Protein AF-A0A0C2VGY6-F1 (afdb_monomer)

Solvent-accessible surface area (backbone atoms only — not comparable to full-atom values): 6850 Å² total; per-residue (Å²): 109,71,68,55,54,52,48,50,54,51,50,54,54,50,51,54,52,50,53,56,52,35,46,49,50,11,64,76,70,66,44,52,51,68,57,30,44,57,52,56,53,43,50,61,68,46,45,63,53,54,50,52,35,51,51,24,52,74,69,71,32,62,69,57,24,53,48,56,55,53,51,50,57,53,50,54,51,50,52,52,56,54,47,39,73,70,43,83,92,51,60,62,76,71,80,45,55,86,79,39,54,68,55,51,52,52,52,51,53,51,50,53,53,52,52,50,53,58,56,59,77,73,109

Foldseek 3Di:
DVVVVVVVVVVVVVLVVQLVVLCVCCVVVVPHSLVSCCPVSVVVVCPVLVVQLVVCVVVVNVVSSVCSVVVVVVVVVVVQVVVQVVDPPHRPVVVCVPPCPVVVVVVVVVVVVVVVVVVVVVD

Organism: NCBI:txid220754

Sequence (123 aa):
MIGFIIAAIVIMGAGTVLSIMGDQIAVITGLGSSFVGSLLVGATTSLPEAVSVLIALRLKNINLAMGSILGRYIFNMLILEGSDLIYREGAIITSVLDSHLTTAICVTILSVIAIWVVFMKKA

Structure (mmCIF, N/CA/C/O backbone):
data_AF-A0A0C2VGY6-F1
#
_entry.id   AF-A0A0C2VGY6-F1
#
loop_
_atom_site.group_PDB
_atom_site.id
_atom_site.type_symbol
_atom_site.label_atom_id
_atom_site.label_alt_id
_atom_site.label_comp_id
_atom_site.label_asym_id
_atom_site.label_entity_id
_atom_site.label_seq_id
_atom_site.pdbx_PDB_ins_code
_atom_site.Cartn_x
_atom_site.Cartn_y
_atom_site.Cartn_z
_atom_site.occupancy
_atom_site.B_iso_or_equiv
_atom_site.auth_seq_id
_atom_site.auth_comp_id
_atom_site.auth_asym_id
_atom_site.auth_atom_id
_atom_site.pdbx_PDB_model_num
ATOM 1 N N . MET A 1 1 ? 9.067 14.575 15.591 1.00 76.81 1 MET A N 1
ATOM 2 C CA . MET A 1 1 ? 9.421 15.085 14.247 1.00 76.81 1 MET A CA 1
ATOM 3 C C . MET A 1 1 ? 10.679 14.420 13.692 1.00 76.81 1 MET A C 1
ATOM 5 O O . MET A 1 1 ? 10.572 13.776 12.662 1.00 76.81 1 MET A O 1
ATOM 9 N N . ILE A 1 2 ? 11.825 14.455 14.392 1.00 90.69 2 ILE A N 1
ATOM 10 C CA . ILE A 1 2 ? 13.067 13.800 13.922 1.00 90.69 2 ILE A CA 1
ATOM 11 C C . ILE A 1 2 ? 12.894 12.290 13.659 1.00 90.69 2 ILE A C 1
ATOM 13 O O . ILE A 1 2 ? 13.269 11.803 12.600 1.00 90.69 2 ILE A O 1
ATOM 17 N N . GLY A 1 3 ? 12.227 11.567 14.570 1.00 90.00 3 GLY A N 1
ATOM 18 C CA . GLY A 1 3 ? 11.992 10.126 14.413 1.00 90.00 3 GLY A CA 1
ATOM 19 C C . GLY A 1 3 ? 11.083 9.781 13.230 1.00 90.00 3 GLY A C 1
ATOM 20 O O . GLY A 1 3 ? 11.272 8.751 12.597 1.00 90.00 3 GLY A O 1
ATOM 21 N N . PHE A 1 4 ? 10.150 10.673 12.884 1.00 84.75 4 PHE A N 1
ATOM 22 C CA . PHE A 1 4 ? 9.292 10.505 11.710 1.00 84.75 4 PHE A CA 1
ATOM 23 C C . PHE A 1 4 ? 10.092 10.655 10.413 1.00 84.75 4 PHE A C 1
ATOM 25 O O . PHE A 1 4 ? 9.949 9.837 9.514 1.00 84.75 4 PHE A O 1
ATOM 32 N N . ILE A 1 5 ? 10.975 11.656 10.341 1.00 92.94 5 ILE A N 1
ATOM 33 C CA . ILE A 1 5 ? 11.833 11.883 9.169 1.00 92.94 5 ILE A CA 1
ATOM 34 C C . ILE A 1 5 ? 12.773 10.691 8.951 1.00 92.94 5 ILE A C 1
ATOM 36 O O . ILE A 1 5 ? 12.890 10.199 7.833 1.00 92.94 5 ILE A O 1
ATOM 40 N N . ILE A 1 6 ? 13.395 10.186 10.020 1.00 94.69 6 ILE A N 1
ATOM 41 C CA . ILE A 1 6 ? 14.271 9.008 9.945 1.00 94.69 6 ILE A CA 1
ATOM 42 C C . ILE A 1 6 ? 13.484 7.791 9.449 1.00 94.69 6 ILE A C 1
ATOM 44 O O . ILE A 1 6 ? 13.920 7.119 8.517 1.00 94.69 6 ILE A O 1
ATOM 48 N N . ALA A 1 7 ? 12.306 7.535 10.023 1.00 87.50 7 ALA A N 1
ATOM 49 C CA . ALA A 1 7 ? 11.453 6.433 9.592 1.00 87.50 7 ALA A CA 1
ATOM 50 C C . ALA A 1 7 ? 11.042 6.567 8.117 1.00 87.50 7 ALA A C 1
ATOM 52 O O . ALA A 1 7 ? 11.099 5.585 7.384 1.00 87.50 7 ALA A O 1
ATOM 53 N N . ALA A 1 8 ? 10.693 7.773 7.660 1.00 85.62 8 ALA A N 1
ATOM 54 C CA . ALA A 1 8 ? 10.330 8.025 6.269 1.00 85.62 8 ALA A CA 1
ATOM 55 C C . ALA A 1 8 ? 11.481 7.699 5.300 1.00 85.62 8 ALA A C 1
ATOM 57 O O . ALA A 1 8 ? 11.262 7.003 4.311 1.00 85.62 8 ALA A O 1
ATOM 58 N N . ILE A 1 9 ? 12.711 8.127 5.610 1.00 91.50 9 ILE A N 1
AT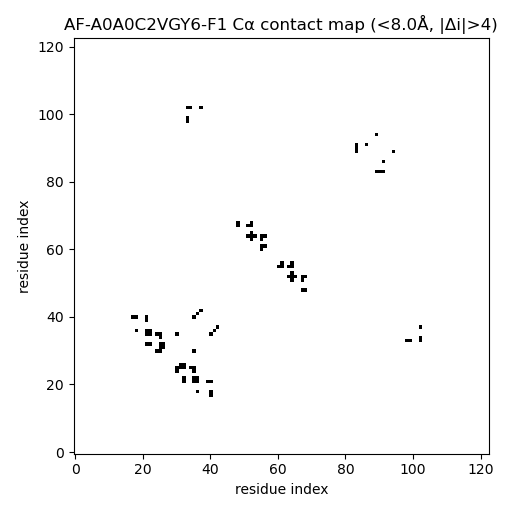OM 59 C CA . ILE A 1 9 ? 13.899 7.826 4.791 1.00 91.50 9 ILE A CA 1
ATOM 60 C C . ILE A 1 9 ? 14.164 6.317 4.745 1.00 91.50 9 ILE A C 1
ATOM 62 O O . ILE A 1 9 ? 14.419 5.763 3.676 1.00 91.50 9 ILE A O 1
ATOM 66 N N . VAL A 1 10 ? 14.069 5.637 5.891 1.00 91.88 10 VAL A N 1
ATOM 67 C CA . VAL A 1 10 ? 14.258 4.182 5.970 1.00 91.88 10 VAL A CA 1
ATOM 68 C C . VAL A 1 10 ? 13.206 3.448 5.139 1.00 91.88 10 VAL A C 1
ATOM 70 O O . VAL A 1 10 ? 13.556 2.538 4.392 1.00 91.88 10 VAL A O 1
ATOM 73 N N . ILE A 1 11 ? 11.938 3.860 5.216 1.00 86.81 11 ILE A N 1
ATOM 74 C CA . ILE A 1 11 ? 10.847 3.266 4.432 1.00 86.81 11 ILE A CA 1
ATOM 75 C C . ILE A 1 11 ? 11.068 3.489 2.933 1.00 86.81 11 ILE A C 1
ATOM 77 O O . ILE A 1 11 ? 10.885 2.552 2.160 1.00 86.81 11 ILE A O 1
ATOM 81 N N . MET A 1 12 ? 11.505 4.682 2.515 1.00 85.50 12 MET A N 1
ATOM 82 C CA . MET A 1 12 ? 11.839 4.942 1.110 1.00 85.50 12 MET A CA 1
ATOM 83 C C . MET A 1 12 ? 12.958 4.017 0.617 1.00 85.50 12 MET A C 1
ATOM 85 O O . MET A 1 12 ? 12.811 3.388 -0.428 1.00 85.50 12 MET A O 1
ATOM 89 N N . GLY A 1 13 ? 14.045 3.878 1.382 1.00 88.38 13 GLY A N 1
ATOM 90 C CA . GLY A 1 13 ? 15.142 2.971 1.032 1.00 88.38 13 GLY A CA 1
ATOM 91 C C . GLY A 1 13 ? 14.701 1.505 0.980 1.00 88.38 13 GLY A C 1
ATOM 92 O O . GLY A 1 13 ? 15.006 0.797 0.020 1.00 88.38 13 GLY A O 1
ATOM 93 N N . ALA A 1 14 ? 13.930 1.062 1.974 1.00 87.19 14 ALA A N 1
ATOM 94 C CA . ALA A 1 14 ? 13.390 -0.292 2.028 1.00 87.19 14 ALA A CA 1
ATOM 95 C C . ALA A 1 14 ? 12.437 -0.585 0.858 1.00 87.19 14 ALA A C 1
ATOM 97 O O . ALA A 1 14 ? 12.480 -1.681 0.307 1.00 87.19 14 ALA A O 1
ATOM 98 N N . GLY A 1 15 ? 11.624 0.392 0.442 1.00 83.56 15 GLY A N 1
ATOM 99 C CA . GLY A 1 15 ? 10.730 0.274 -0.711 1.00 83.56 15 GLY A CA 1
ATOM 100 C C . GLY A 1 15 ? 11.482 0.036 -2.021 1.00 83.56 15 GLY A C 1
ATOM 101 O O . GLY A 1 15 ? 11.116 -0.855 -2.786 1.00 83.56 15 GLY A O 1
ATOM 102 N N . THR A 1 16 ? 12.582 0.759 -2.252 1.00 85.19 16 THR A N 1
ATOM 103 C CA . THR A 1 16 ? 13.433 0.549 -3.434 1.00 85.19 16 THR A CA 1
ATOM 104 C C . THR A 1 16 ? 14.055 -0.845 -3.435 1.00 85.19 16 THR A C 1
ATOM 106 O O . THR A 1 16 ? 14.005 -1.546 -4.445 1.00 85.19 16 THR A O 1
ATOM 109 N N . VAL A 1 17 ? 14.601 -1.281 -2.294 1.00 87.50 17 VAL A N 1
ATOM 110 C CA . VAL A 1 17 ? 15.175 -2.629 -2.158 1.00 87.50 17 VAL A CA 1
ATOM 111 C C . VAL A 1 17 ? 14.106 -3.693 -2.398 1.00 87.50 17 VAL A C 1
ATOM 113 O O . VAL A 1 17 ? 14.357 -4.644 -3.130 1.00 87.50 17 VAL A O 1
ATOM 116 N N . LEU A 1 18 ? 12.903 -3.514 -1.850 1.00 85.88 18 LEU A N 1
ATOM 117 C CA . LEU A 1 18 ? 11.785 -4.432 -2.044 1.00 85.88 18 LEU A CA 1
ATOM 118 C C . LEU A 1 18 ? 11.428 -4.601 -3.527 1.00 85.88 18 LEU A C 1
ATOM 120 O O . LEU A 1 18 ? 11.207 -5.729 -3.960 1.00 85.88 18 LEU A O 1
ATOM 124 N N . SER A 1 19 ? 11.412 -3.514 -4.305 1.00 84.12 19 SER A N 1
ATOM 125 C CA . SER A 1 19 ? 11.149 -3.583 -5.748 1.00 84.12 19 SER A CA 1
ATOM 126 C C . SER A 1 19 ? 12.221 -4.395 -6.481 1.00 84.12 19 SER A C 1
ATOM 128 O O . SER A 1 19 ? 11.889 -5.297 -7.245 1.00 84.12 19 SER A O 1
ATOM 130 N N . ILE A 1 20 ? 13.504 -4.138 -6.195 1.00 85.50 20 ILE A N 1
ATOM 131 C CA . ILE A 1 20 ? 14.632 -4.845 -6.828 1.00 85.50 20 ILE A CA 1
ATOM 132 C C . ILE A 1 20 ? 14.614 -6.335 -6.465 1.00 85.50 20 ILE A C 1
ATOM 134 O O . ILE A 1 20 ? 14.820 -7.194 -7.321 1.00 85.50 20 ILE A O 1
ATOM 138 N N . MET A 1 21 ? 14.355 -6.660 -5.196 1.00 85.75 21 MET A N 1
ATOM 139 C CA . MET A 1 21 ? 14.236 -8.050 -4.749 1.00 85.75 21 MET A CA 1
ATOM 140 C C . MET A 1 21 ? 13.025 -8.739 -5.390 1.00 85.75 21 MET A C 1
ATOM 142 O O . MET A 1 21 ? 13.109 -9.915 -5.731 1.00 85.75 21 MET A O 1
ATOM 146 N N . GLY A 1 22 ? 11.920 -8.016 -5.598 1.00 84.00 22 GLY A N 1
ATOM 147 C CA . GLY A 1 22 ? 10.753 -8.508 -6.330 1.00 84.00 22 GLY A CA 1
ATOM 148 C C . GLY A 1 22 ? 11.107 -8.952 -7.750 1.00 84.00 22 GLY A C 1
ATOM 149 O O . GLY A 1 22 ? 10.780 -10.072 -8.140 1.00 84.00 22 GLY A O 1
ATOM 150 N N . ASP A 1 23 ? 11.857 -8.137 -8.491 1.00 82.69 23 ASP A N 1
ATOM 151 C CA . ASP A 1 23 ? 12.317 -8.505 -9.835 1.00 82.69 23 ASP A CA 1
ATOM 152 C C . ASP A 1 23 ? 13.269 -9.711 -9.815 1.00 82.69 23 ASP A C 1
ATOM 154 O O . ASP A 1 23 ? 13.163 -10.608 -10.651 1.00 82.69 23 ASP A O 1
ATOM 158 N N . GLN A 1 24 ? 14.164 -9.800 -8.828 1.00 85.69 24 GLN A N 1
ATOM 159 C CA . GLN A 1 24 ? 15.043 -10.966 -8.678 1.00 85.69 24 GLN A CA 1
ATOM 160 C C . GLN A 1 24 ? 14.258 -12.249 -8.384 1.00 85.69 24 GLN A C 1
ATOM 162 O O . GLN A 1 24 ? 14.545 -13.296 -8.968 1.00 85.69 24 GLN A O 1
ATOM 167 N N . ILE A 1 25 ? 13.239 -12.176 -7.524 1.00 84.50 25 ILE A N 1
ATOM 168 C CA . ILE A 1 25 ? 12.341 -13.303 -7.248 1.00 84.50 25 ILE A CA 1
ATOM 169 C C . ILE A 1 25 ? 11.621 -13.721 -8.530 1.00 84.50 25 ILE A C 1
ATOM 171 O O . ILE A 1 25 ? 11.533 -14.918 -8.803 1.00 84.50 25 ILE A O 1
ATOM 175 N N . ALA A 1 26 ? 11.155 -12.768 -9.339 1.00 84.25 26 ALA A N 1
ATOM 176 C CA . ALA A 1 26 ? 10.515 -13.056 -10.619 1.00 84.25 26 ALA A CA 1
ATOM 177 C C . ALA A 1 26 ? 11.437 -13.835 -11.570 1.00 84.25 26 ALA A C 1
ATOM 179 O O . ALA A 1 26 ? 11.028 -14.839 -12.153 1.00 84.25 26 ALA A O 1
ATOM 180 N N . VAL A 1 27 ? 12.707 -13.430 -11.663 1.00 84.38 27 VAL A N 1
ATOM 181 C CA . VAL A 1 27 ? 13.713 -14.110 -12.494 1.00 84.38 27 VAL A CA 1
ATOM 182 C C . VAL A 1 27 ? 14.006 -15.525 -11.988 1.00 84.38 27 VAL A C 1
ATOM 184 O O . VAL A 1 27 ? 14.029 -16.461 -12.783 1.00 84.38 27 VAL A O 1
ATOM 187 N N . ILE A 1 28 ? 14.203 -15.706 -10.678 1.00 86.88 28 ILE A N 1
ATOM 188 C CA . ILE A 1 28 ? 14.568 -17.009 -10.090 1.00 86.88 28 ILE A CA 1
ATOM 189 C C . ILE A 1 28 ? 13.399 -17.999 -10.149 1.00 86.88 28 ILE A C 1
ATOM 191 O O . ILE A 1 28 ? 13.596 -19.182 -10.416 1.00 86.88 28 ILE A O 1
ATOM 195 N N . THR A 1 29 ? 12.180 -17.529 -9.884 1.00 83.69 29 THR A N 1
ATOM 196 C CA . THR A 1 29 ? 10.979 -18.381 -9.870 1.00 83.69 29 THR A CA 1
ATOM 197 C C . THR A 1 29 ? 10.402 -18.622 -11.263 1.00 83.69 29 THR A C 1
ATOM 199 O O . THR A 1 29 ? 9.560 -19.503 -11.425 1.00 83.69 29 THR A O 1
ATOM 202 N N . GLY A 1 30 ? 10.812 -17.835 -12.262 1.00 80.44 30 GLY A N 1
ATOM 203 C CA . GLY A 1 30 ? 10.196 -17.817 -13.589 1.00 80.44 30 GLY A CA 1
ATOM 204 C C . GLY A 1 30 ? 8.772 -17.243 -13.597 1.00 80.44 30 GLY A C 1
ATOM 205 O O . GLY A 1 30 ? 8.116 -17.237 -14.638 1.00 80.44 30 GLY A O 1
ATOM 206 N N . LEU A 1 31 ? 8.277 -16.756 -12.454 1.00 72.62 31 LEU A N 1
ATOM 207 C CA . LEU A 1 31 ? 7.008 -16.047 -12.351 1.00 72.62 31 LEU A CA 1
ATOM 208 C C . LEU A 1 31 ? 7.257 -14.628 -12.861 1.00 72.62 31 LEU A C 1
ATOM 210 O O . LEU A 1 31 ? 7.951 -13.866 -12.203 1.00 72.62 31 LEU A O 1
ATOM 214 N N . GLY A 1 32 ? 6.746 -14.275 -14.044 1.00 74.69 32 GLY A N 1
ATOM 215 C CA . GLY A 1 32 ? 7.045 -12.988 -14.689 1.00 74.69 32 GLY A CA 1
ATOM 216 C C . GLY A 1 32 ? 6.926 -11.773 -13.752 1.00 74.69 32 GLY A C 1
ATOM 217 O O . GLY A 1 32 ? 6.083 -11.757 -12.853 1.00 74.69 32 GLY A O 1
ATOM 218 N N . SER A 1 33 ? 7.747 -10.740 -13.983 1.00 74.88 33 SER A N 1
ATOM 219 C CA . SER A 1 33 ? 7.877 -9.544 -13.120 1.00 74.88 33 SER A CA 1
ATOM 220 C C . SER A 1 33 ? 6.538 -8.904 -12.759 1.00 74.88 33 SER A C 1
ATOM 222 O O . SER A 1 33 ? 6.305 -8.526 -11.614 1.00 74.88 33 SER A O 1
ATOM 224 N N . SER A 1 34 ? 5.604 -8.887 -13.708 1.00 73.38 34 SER A N 1
ATOM 225 C CA . SER A 1 34 ? 4.231 -8.435 -13.497 1.00 73.38 34 SER A CA 1
ATOM 226 C C . SER A 1 34 ? 3.485 -9.208 -12.401 1.00 73.38 34 SER A C 1
ATOM 228 O O . SER A 1 34 ? 2.803 -8.595 -11.584 1.00 73.38 34 SER A O 1
ATOM 230 N N . PHE A 1 35 ? 3.608 -10.537 -12.330 1.00 77.75 35 PHE A N 1
ATOM 231 C CA . PHE A 1 35 ? 2.933 -11.345 -11.308 1.00 77.75 35 PHE A CA 1
ATOM 232 C C . PHE A 1 35 ? 3.516 -11.086 -9.916 1.00 77.75 35 PHE A C 1
ATOM 234 O O . PHE A 1 35 ? 2.773 -10.839 -8.965 1.00 77.75 35 PHE A O 1
ATOM 241 N N . VAL A 1 36 ? 4.847 -11.092 -9.804 1.00 82.06 36 VAL A N 1
ATOM 242 C CA . VAL A 1 36 ? 5.542 -10.856 -8.532 1.00 82.06 36 VAL A CA 1
ATOM 243 C C . VAL A 1 36 ? 5.338 -9.420 -8.046 1.00 82.06 36 VAL A C 1
ATOM 245 O O . VAL A 1 36 ? 5.009 -9.218 -6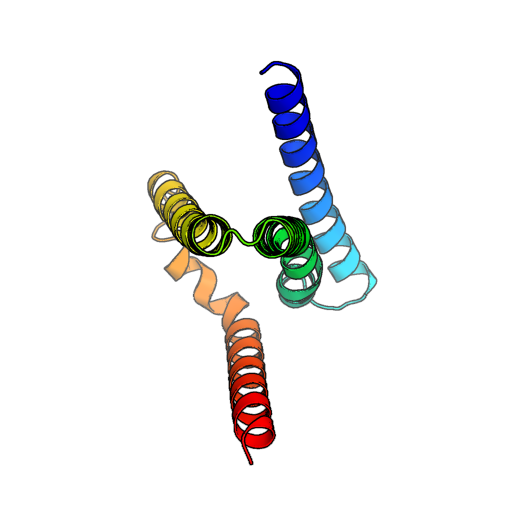.878 1.00 82.06 36 VAL A O 1
ATOM 248 N N . GLY A 1 37 ? 5.426 -8.428 -8.933 1.00 79.50 37 GLY A N 1
ATOM 249 C CA . GLY A 1 37 ? 5.115 -7.036 -8.612 1.00 79.50 37 GLY A CA 1
ATOM 250 C C . GLY A 1 37 ? 3.675 -6.868 -8.119 1.00 79.50 37 GLY A C 1
ATOM 251 O O . GLY A 1 37 ? 3.439 -6.302 -7.053 1.00 79.50 37 GLY A O 1
ATOM 252 N N . SER A 1 38 ? 2.703 -7.440 -8.833 1.00 76.50 38 SER A N 1
ATOM 253 C CA . SER A 1 38 ? 1.287 -7.326 -8.457 1.00 76.50 38 SER A CA 1
ATOM 254 C C . SER A 1 38 ? 0.982 -7.981 -7.108 1.00 76.50 38 SER A C 1
ATOM 256 O O . SER A 1 38 ? 0.283 -7.401 -6.280 1.00 76.50 38 SER A O 1
ATOM 258 N N . LEU A 1 39 ? 1.491 -9.196 -6.883 1.00 82.25 39 LEU A N 1
ATOM 259 C CA . LEU A 1 39 ? 1.134 -9.997 -5.715 1.00 82.25 39 LEU A CA 1
ATOM 260 C C . LEU A 1 39 ? 2.011 -9.670 -4.501 1.00 82.25 39 LEU A C 1
ATOM 262 O O . LEU A 1 39 ? 1.492 -9.301 -3.453 1.00 82.25 39 LEU A O 1
ATOM 266 N N . LEU A 1 40 ? 3.333 -9.815 -4.623 1.00 82.19 40 LEU A N 1
ATOM 267 C CA . LEU A 1 40 ? 4.268 -9.698 -3.498 1.00 82.19 40 LEU A CA 1
ATOM 268 C C . LEU A 1 40 ? 4.519 -8.238 -3.125 1.00 82.19 40 LEU A C 1
ATOM 270 O O . LEU A 1 40 ? 4.404 -7.878 -1.949 1.00 82.19 40 LEU A O 1
ATOM 274 N N . VAL A 1 41 ? 4.826 -7.387 -4.108 1.00 83.31 41 VAL A N 1
ATOM 275 C CA . VAL A 1 41 ? 5.067 -5.958 -3.843 1.00 83.31 41 VAL A CA 1
ATOM 276 C C . VAL A 1 41 ? 3.752 -5.266 -3.470 1.00 83.31 41 VAL A C 1
ATOM 278 O O . VAL A 1 41 ? 3.707 -4.531 -2.480 1.00 83.31 41 VAL A O 1
ATOM 281 N N . GLY A 1 42 ? 2.653 -5.581 -4.165 1.00 82.25 42 GLY A N 1
ATOM 282 C CA . GLY A 1 42 ? 1.307 -5.124 -3.804 1.00 82.25 42 GLY A CA 1
ATOM 283 C C . GLY A 1 42 ? 0.900 -5.508 -2.374 1.00 82.25 42 GLY A C 1
ATOM 284 O O . GLY A 1 42 ? 0.570 -4.637 -1.572 1.00 82.25 42 GLY A O 1
ATOM 285 N N . ALA A 1 43 ? 1.006 -6.787 -1.994 1.00 84.88 43 ALA A N 1
ATOM 286 C CA . ALA A 1 43 ? 0.654 -7.225 -0.638 1.00 84.88 43 ALA A CA 1
ATOM 287 C C . ALA A 1 43 ? 1.522 -6.563 0.443 1.00 84.88 43 ALA A C 1
ATOM 289 O O . ALA A 1 43 ? 1.013 -6.154 1.489 1.00 84.88 43 ALA A O 1
ATOM 290 N N . THR A 1 44 ? 2.826 -6.424 0.191 1.00 84.56 44 THR A N 1
ATOM 291 C CA . THR A 1 44 ? 3.755 -5.825 1.157 1.00 84.56 44 THR A CA 1
ATOM 292 C C . THR A 1 44 ? 3.480 -4.335 1.356 1.00 84.56 44 THR A C 1
ATOM 294 O O . THR A 1 44 ? 3.529 -3.850 2.485 1.00 84.56 44 THR A O 1
ATOM 297 N N . THR A 1 45 ? 3.147 -3.605 0.290 1.00 82.56 45 THR A N 1
ATOM 298 C CA . THR A 1 45 ? 2.843 -2.167 0.374 1.00 82.56 45 THR A CA 1
ATOM 299 C C . THR A 1 45 ? 1.475 -1.871 0.988 1.00 82.56 45 THR A C 1
ATOM 301 O O . THR A 1 45 ? 1.332 -0.829 1.620 1.00 82.56 45 THR A O 1
ATOM 304 N N . SER A 1 46 ? 0.505 -2.789 0.892 1.00 84.75 46 SER A N 1
ATOM 305 C CA . SER A 1 46 ? -0.815 -2.652 1.531 1.00 84.75 46 SER A CA 1
ATOM 306 C C . SER A 1 46 ? -0.879 -3.137 2.984 1.00 84.75 46 SER A C 1
ATOM 308 O O . SER A 1 46 ? -1.820 -2.806 3.709 1.00 84.75 46 SER A O 1
ATOM 310 N N . LEU A 1 47 ? 0.113 -3.899 3.459 1.00 86.69 47 LEU A N 1
ATOM 311 C CA . LEU A 1 47 ? 0.161 -4.373 4.848 1.00 86.69 47 LEU A CA 1
ATOM 312 C C . LEU A 1 47 ? 0.137 -3.223 5.881 1.00 86.69 47 LEU A C 1
ATOM 314 O O . LEU A 1 47 ? -0.672 -3.276 6.811 1.00 86.69 47 LEU A O 1
ATOM 318 N N . PRO A 1 48 ? 0.968 -2.166 5.745 1.00 81.94 48 PRO A N 1
ATOM 319 C CA . PRO A 1 48 ? 0.969 -1.034 6.673 1.00 81.94 48 PRO A CA 1
ATOM 320 C C . PRO A 1 48 ? -0.371 -0.289 6.722 1.00 81.94 48 PRO A C 1
ATOM 322 O O . PRO A 1 48 ? -0.788 0.179 7.785 1.00 81.94 48 PRO A O 1
ATOM 325 N N . GLU A 1 49 ? -1.074 -0.204 5.592 1.00 84.12 49 GLU A N 1
ATOM 326 C CA . GLU A 1 49 ? -2.417 0.380 5.520 1.00 84.12 49 GLU A CA 1
ATOM 327 C C . GLU A 1 49 ? -3.427 -0.474 6.272 1.00 84.12 49 GLU A C 1
ATOM 329 O O . GLU A 1 49 ? -4.167 0.049 7.105 1.00 84.12 49 GLU A O 1
ATOM 334 N N . ALA A 1 50 ? -3.421 -1.790 6.045 1.00 87.25 50 ALA A N 1
ATOM 335 C CA . ALA A 1 50 ? -4.290 -2.713 6.765 1.00 87.25 50 ALA A CA 1
ATOM 336 C C . ALA A 1 50 ? -4.075 -2.608 8.285 1.00 87.25 50 ALA A C 1
ATOM 338 O O . ALA A 1 50 ? -5.042 -2.572 9.048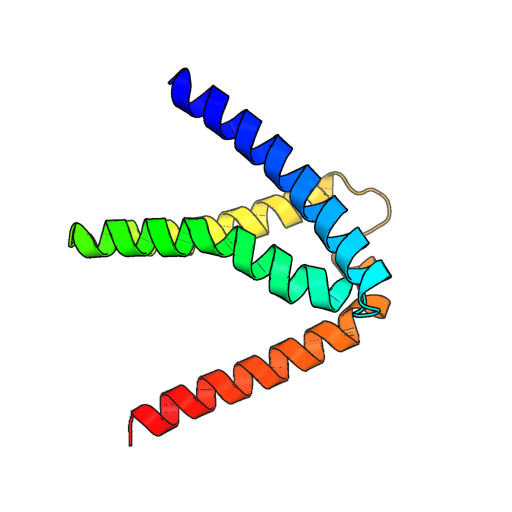 1.00 87.25 50 ALA A O 1
ATOM 339 N N . VAL A 1 51 ? -2.820 -2.478 8.727 1.00 90.56 51 VAL A N 1
ATOM 340 C CA . VAL A 1 51 ? -2.474 -2.242 10.137 1.00 90.56 51 VAL A CA 1
ATOM 341 C C . VAL A 1 51 ? -3.003 -0.890 10.626 1.00 90.56 51 VAL A C 1
ATOM 343 O O . VAL A 1 51 ? -3.608 -0.829 11.695 1.00 90.56 51 VAL A O 1
ATOM 346 N N . SER A 1 52 ? -2.840 0.183 9.851 1.00 88.75 52 SER A N 1
ATOM 347 C CA . SER A 1 52 ? -3.320 1.526 10.215 1.00 88.75 52 SER A CA 1
ATOM 348 C C . SER A 1 52 ? -4.844 1.567 10.369 1.00 88.75 52 SER A C 1
ATOM 350 O O . SER A 1 52 ? -5.361 2.090 11.359 1.00 88.75 52 SER A O 1
ATOM 352 N N . VAL A 1 53 ? -5.571 0.936 9.444 1.00 90.06 53 VAL A N 1
ATOM 353 C CA . VAL A 1 53 ? -7.031 0.788 9.499 1.00 90.06 53 VAL A CA 1
ATOM 354 C C . VAL A 1 53 ? -7.447 -0.060 10.698 1.00 90.06 53 VAL A C 1
ATOM 356 O O . VAL A 1 53 ? -8.352 0.325 11.437 1.00 90.06 53 VAL A O 1
ATOM 359 N N . LEU A 1 54 ? -6.767 -1.184 10.946 1.00 92.25 54 LEU A N 1
ATOM 360 C CA . LEU A 1 54 ? -7.039 -2.043 12.098 1.00 92.25 54 LEU A CA 1
ATOM 361 C C . LEU A 1 54 ? -6.865 -1.287 13.421 1.00 92.25 54 LEU A C 1
ATOM 363 O O . LEU A 1 54 ? -7.701 -1.413 14.316 1.00 92.25 54 LEU A O 1
ATOM 367 N N . ILE A 1 55 ? -5.806 -0.485 13.548 1.00 91.75 55 ILE A N 1
ATOM 368 C CA . ILE A 1 55 ? -5.564 0.348 14.731 1.00 91.75 55 ILE A CA 1
ATOM 369 C C . ILE A 1 55 ? -6.678 1.391 14.881 1.00 91.75 55 ILE A C 1
ATOM 371 O O . ILE A 1 55 ? -7.238 1.524 15.968 1.00 91.75 55 ILE A O 1
ATOM 375 N N . ALA A 1 56 ? -7.064 2.080 13.804 1.00 90.75 56 ALA A N 1
ATOM 376 C CA . ALA A 1 56 ? -8.149 3.061 13.836 1.00 90.75 56 ALA A CA 1
ATOM 377 C C . ALA A 1 56 ? -9.496 2.440 14.261 1.00 90.75 56 ALA A C 1
ATOM 379 O O . ALA A 1 56 ? -10.224 3.018 15.074 1.00 90.75 56 ALA A O 1
ATOM 380 N N . LEU A 1 57 ? -9.794 1.225 13.788 1.00 91.94 57 LEU A N 1
ATOM 381 C CA . LEU A 1 57 ? -10.972 0.461 14.205 1.00 91.94 57 LEU A CA 1
ATOM 382 C C . LEU A 1 57 ? -10.900 0.040 15.679 1.00 91.94 57 LEU A C 1
ATOM 384 O O . LEU A 1 57 ? -11.898 0.151 16.391 1.00 91.94 57 LEU A O 1
ATOM 388 N N . ARG A 1 58 ? -9.727 -0.384 16.175 1.00 93.25 58 ARG A N 1
ATOM 389 C CA . ARG A 1 58 ? -9.522 -0.690 17.606 1.00 93.25 58 ARG A CA 1
ATOM 390 C C . ARG A 1 58 ? -9.727 0.531 18.500 1.00 93.25 58 ARG A C 1
ATOM 392 O O . ARG A 1 58 ? -10.230 0.390 19.610 1.00 93.25 58 ARG A O 1
ATOM 399 N N . LEU A 1 59 ? -9.403 1.719 17.998 1.00 94.19 59 LEU A N 1
ATOM 400 C CA . LEU A 1 59 ? -9.666 2.997 18.662 1.00 94.19 59 LEU A CA 1
ATOM 401 C C . LEU A 1 59 ? -11.134 3.453 18.541 1.00 94.19 59 LEU A C 1
ATOM 403 O O . LEU A 1 59 ? -11.463 4.552 18.980 1.00 94.19 59 LEU A O 1
ATOM 407 N N . LYS A 1 60 ? -12.018 2.634 17.947 1.00 92.19 60 LYS A N 1
ATOM 408 C CA . LYS A 1 60 ? -13.425 2.954 17.644 1.00 92.19 60 LYS A CA 1
ATOM 409 C C . LYS A 1 60 ? -13.596 4.248 16.837 1.00 92.19 60 LYS A C 1
ATOM 411 O O . LYS A 1 60 ? -14.645 4.885 16.898 1.00 92.19 60 LYS A O 1
ATOM 416 N N . ASN A 1 61 ? -12.585 4.631 16.056 1.00 92.50 61 ASN A N 1
ATOM 417 C CA . ASN A 1 61 ? -12.602 5.850 15.259 1.00 92.50 61 ASN A CA 1
ATOM 418 C C . ASN A 1 61 ? -12.774 5.517 13.771 1.00 92.50 61 ASN A C 1
ATOM 420 O O . ASN A 1 61 ? -11.809 5.365 13.021 1.00 92.50 61 ASN A O 1
ATOM 424 N N . ILE A 1 62 ? -14.036 5.415 13.350 1.00 90.19 62 ILE A N 1
ATOM 425 C CA . ILE A 1 62 ? -14.410 5.080 11.968 1.00 90.19 62 ILE A CA 1
ATOM 426 C C . ILE A 1 62 ? -13.976 6.183 10.995 1.00 90.19 62 ILE A C 1
ATOM 428 O O . ILE A 1 62 ? -13.516 5.882 9.896 1.00 90.19 62 ILE A O 1
ATOM 432 N N . ASN A 1 63 ? -14.048 7.451 11.410 1.00 90.62 63 ASN A N 1
ATOM 433 C CA . ASN A 1 63 ? -13.632 8.581 10.577 1.00 90.62 63 ASN A CA 1
ATOM 434 C C . ASN A 1 63 ? -12.136 8.507 10.241 1.00 90.62 63 ASN A C 1
ATOM 436 O O . ASN A 1 63 ? -11.751 8.744 9.099 1.00 90.62 63 ASN A O 1
ATOM 440 N N . LEU A 1 64 ? -11.299 8.114 11.208 1.00 90.44 64 LEU A N 1
ATOM 441 C CA . LEU A 1 64 ? -9.865 7.918 10.986 1.00 90.44 64 LEU A CA 1
ATOM 442 C C . LEU A 1 64 ? -9.584 6.726 10.064 1.00 90.44 64 LEU A C 1
ATOM 444 O O . LEU A 1 64 ? -8.750 6.831 9.168 1.00 90.44 64 LEU A O 1
ATOM 448 N N . ALA A 1 65 ? -10.297 5.611 10.250 1.00 87.88 65 ALA A N 1
ATOM 449 C CA . ALA A 1 65 ? -10.168 4.445 9.379 1.00 87.88 65 ALA A CA 1
ATOM 450 C C . ALA A 1 65 ? -10.519 4.802 7.925 1.00 87.88 65 ALA A C 1
ATOM 452 O O . ALA A 1 65 ? -9.763 4.491 7.006 1.00 87.88 65 ALA A O 1
ATOM 453 N N . MET A 1 66 ? -11.624 5.522 7.724 1.00 88.50 66 MET A N 1
ATOM 454 C CA . MET A 1 66 ? -12.077 5.940 6.400 1.00 88.50 66 MET A CA 1
ATOM 455 C C . MET A 1 66 ? -11.128 6.966 5.770 1.00 88.50 66 MET A C 1
ATOM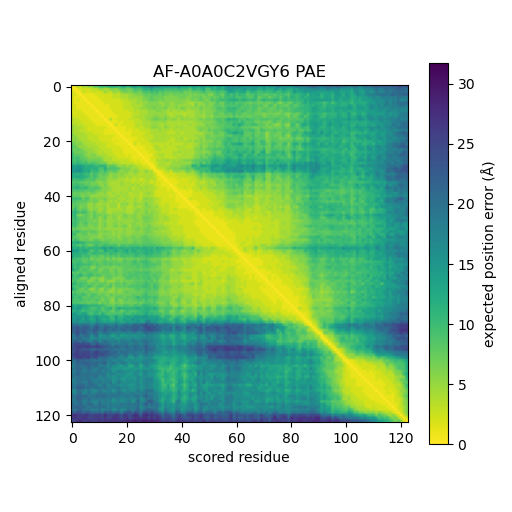 457 O O . MET A 1 66 ? -10.787 6.840 4.597 1.00 88.50 66 MET A O 1
ATOM 461 N N . GLY A 1 67 ? -10.628 7.921 6.560 1.00 88.75 67 GLY A N 1
ATOM 462 C CA . GLY A 1 67 ? -9.614 8.879 6.117 1.00 88.75 67 GLY A CA 1
ATOM 463 C C . GLY A 1 67 ? -8.309 8.207 5.684 1.00 88.75 67 GLY A C 1
ATOM 464 O O . GLY A 1 67 ? -7.752 8.574 4.653 1.00 88.75 67 GLY A O 1
ATOM 465 N N . SER A 1 68 ? -7.857 7.179 6.411 1.00 87.38 68 SER A N 1
ATOM 466 C CA . SER A 1 68 ? -6.654 6.415 6.054 1.00 87.38 68 SER A CA 1
ATOM 467 C C . SER A 1 68 ? -6.812 5.667 4.727 1.00 87.38 68 SER A C 1
ATOM 469 O O . SER A 1 68 ? -5.879 5.646 3.929 1.00 87.38 68 SER A O 1
ATOM 471 N N . ILE A 1 69 ? -7.981 5.065 4.483 1.00 88.00 69 ILE A N 1
ATOM 472 C CA . ILE A 1 69 ? -8.270 4.329 3.243 1.00 88.00 69 ILE A CA 1
ATOM 473 C C . ILE A 1 69 ? -8.354 5.299 2.060 1.00 88.00 69 ILE A C 1
ATOM 475 O O . ILE A 1 69 ? -7.649 5.139 1.067 1.00 88.00 69 ILE A O 1
ATOM 479 N N . LEU A 1 70 ? -9.192 6.333 2.174 1.00 87.62 70 LEU A N 1
ATOM 480 C CA . LEU A 1 70 ? -9.418 7.294 1.093 1.00 87.62 70 LEU A CA 1
ATOM 481 C C . LEU A 1 70 ? -8.152 8.087 0.762 1.00 87.62 70 LEU A 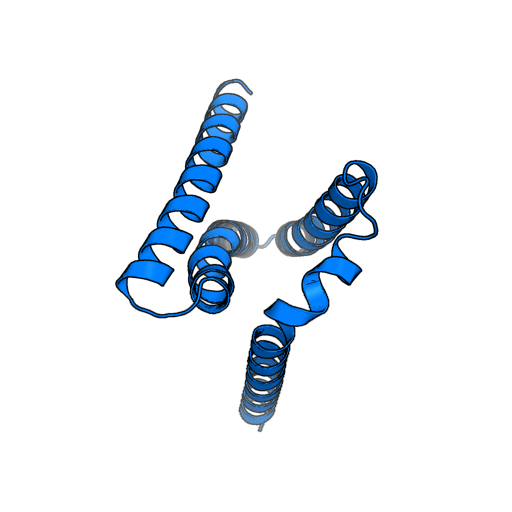C 1
ATOM 483 O O . LEU A 1 70 ? -7.819 8.258 -0.410 1.00 87.62 70 LEU A O 1
ATOM 487 N N . GLY A 1 71 ? -7.418 8.522 1.790 1.00 86.44 71 GLY A N 1
ATOM 488 C CA . GLY A 1 71 ? -6.179 9.273 1.625 1.00 86.44 71 GLY A CA 1
ATOM 489 C C . GLY A 1 71 ? -5.138 8.506 0.814 1.00 86.44 71 GLY A C 1
ATOM 490 O O . GLY A 1 71 ? -4.496 9.094 -0.052 1.00 86.44 71 GLY A O 1
ATOM 491 N N . ARG A 1 72 ? -5.018 7.188 1.016 1.00 85.25 72 ARG A N 1
ATOM 492 C CA . ARG A 1 72 ? -4.091 6.353 0.244 1.00 85.25 72 ARG A CA 1
ATOM 493 C C . ARG A 1 72 ? -4.453 6.286 -1.239 1.00 85.25 72 ARG A C 1
ATOM 495 O O . ARG A 1 72 ? -3.562 6.419 -2.075 1.00 85.25 72 ARG A O 1
ATOM 502 N N . TYR A 1 73 ? -5.729 6.115 -1.581 1.00 86.38 73 TYR A N 1
ATOM 503 C CA . TYR A 1 73 ? -6.149 6.076 -2.986 1.00 86.38 73 TYR A CA 1
ATOM 504 C C . TYR A 1 73 ? -5.910 7.411 -3.696 1.00 86.38 73 TYR A C 1
ATOM 506 O O . TYR A 1 73 ? -5.377 7.422 -4.804 1.00 86.38 73 TYR A O 1
ATOM 514 N N . ILE A 1 74 ? -6.226 8.528 -3.033 1.00 89.19 74 ILE A N 1
ATOM 515 C CA . ILE A 1 74 ? -5.952 9.871 -3.563 1.00 89.19 74 ILE A CA 1
ATOM 516 C C . ILE A 1 74 ? -4.442 10.073 -3.735 1.00 89.19 74 ILE A C 1
ATOM 518 O O . ILE A 1 74 ? -3.997 10.529 -4.782 1.00 89.19 74 ILE A O 1
ATOM 522 N N . PHE A 1 75 ? -3.638 9.685 -2.743 1.00 87.50 75 PHE A N 1
ATOM 523 C CA . PHE A 1 75 ? -2.183 9.807 -2.808 1.00 87.50 75 PHE A CA 1
ATOM 524 C C . PHE A 1 75 ? -1.573 8.986 -3.952 1.00 87.50 75 PHE A C 1
ATOM 526 O O . PHE A 1 75 ? -0.687 9.476 -4.645 1.00 87.50 75 PHE A O 1
ATOM 533 N N . ASN A 1 76 ? -2.074 7.772 -4.202 1.00 84.81 76 ASN A N 1
ATOM 534 C CA . ASN A 1 76 ? -1.630 6.967 -5.341 1.00 84.81 76 ASN A CA 1
ATOM 535 C C . ASN A 1 76 ? -1.965 7.635 -6.685 1.00 84.81 76 ASN A C 1
ATOM 537 O O . ASN A 1 76 ? -1.118 7.632 -7.575 1.00 84.81 76 ASN A O 1
ATOM 541 N N . MET A 1 77 ? -3.153 8.236 -6.828 1.00 84.69 77 MET A N 1
ATOM 542 C CA . MET A 1 77 ? -3.496 9.003 -8.034 1.00 84.69 77 MET A CA 1
ATOM 543 C C . MET A 1 77 ? -2.592 10.228 -8.208 1.00 84.69 77 MET A C 1
ATOM 545 O O . MET A 1 77 ? -2.092 10.450 -9.305 1.00 84.69 77 MET A O 1
ATOM 549 N N . LEU A 1 78 ? -2.308 10.964 -7.129 1.00 86.81 78 LEU A N 1
ATOM 550 C CA . LEU A 1 78 ? -1.408 12.122 -7.164 1.00 86.81 78 LEU A CA 1
ATOM 551 C C . LEU A 1 78 ? 0.027 11.744 -7.543 1.00 86.81 78 LEU A C 1
ATOM 553 O O . LEU A 1 78 ? 0.673 12.480 -8.281 1.00 86.81 78 LEU A O 1
ATOM 557 N N . ILE A 1 79 ? 0.537 10.607 -7.058 1.00 84.25 79 ILE A N 1
ATOM 558 C CA . ILE A 1 79 ? 1.851 10.104 -7.481 1.00 84.25 79 ILE A CA 1
ATOM 559 C C . ILE A 1 79 ? 1.835 9.774 -8.970 1.00 84.25 79 ILE A C 1
ATOM 561 O O . ILE A 1 79 ? 2.797 10.102 -9.661 1.00 84.25 79 ILE A O 1
ATOM 565 N N . LEU A 1 80 ? 0.777 9.127 -9.462 1.00 80.50 80 LEU A N 1
ATOM 566 C CA . LEU A 1 80 ? 0.663 8.760 -10.871 1.00 80.50 80 LEU A CA 1
ATOM 567 C C . LEU A 1 80 ? 0.641 10.011 -11.759 1.00 80.50 80 LEU A C 1
ATOM 569 O O . LEU A 1 80 ? 1.441 10.115 -12.680 1.00 80.50 80 LEU A O 1
ATOM 573 N N . GLU A 1 81 ? -0.210 10.982 -11.427 1.00 80.81 81 GLU A N 1
ATOM 574 C CA . GLU A 1 81 ? -0.332 12.260 -12.135 1.00 80.81 81 GLU A CA 1
ATOM 575 C C . GLU A 1 81 ? 0.964 13.081 -12.055 1.00 80.81 81 GLU A C 1
ATOM 577 O O . GLU A 1 81 ? 1.451 13.595 -13.059 1.00 80.81 81 GLU A O 1
ATOM 582 N N . GLY A 1 82 ? 1.591 13.141 -10.878 1.00 83.75 82 GLY A N 1
ATOM 583 C CA . GLY A 1 82 ? 2.885 13.796 -10.696 1.00 83.75 82 GLY A CA 1
ATOM 584 C C . GLY A 1 82 ? 4.013 13.118 -11.478 1.00 83.75 82 GLY A C 1
ATOM 585 O O . GLY A 1 82 ? 4.890 13.799 -12.007 1.00 83.75 82 GLY A O 1
ATOM 586 N N . SER A 1 83 ? 3.984 11.789 -11.585 1.00 81.00 83 SER A N 1
ATOM 587 C CA . SER A 1 83 ? 4.946 11.032 -12.393 1.00 81.00 83 SER A CA 1
ATOM 588 C C . SER A 1 83 ? 4.739 11.301 -13.881 1.00 81.00 83 SER A C 1
ATOM 590 O O . SER A 1 83 ? 5.719 11.498 -14.593 1.00 81.00 83 SER A O 1
ATOM 592 N N . ASP A 1 84 ? 3.486 11.387 -14.332 1.00 79.69 84 ASP A N 1
ATOM 593 C CA . ASP A 1 84 ? 3.128 11.686 -15.724 1.00 79.69 84 ASP A CA 1
ATOM 594 C C . ASP A 1 84 ? 3.607 13.085 -16.148 1.00 79.69 84 ASP A C 1
ATOM 596 O O . ASP A 1 84 ? 4.127 13.262 -17.243 1.00 79.69 84 ASP A O 1
ATOM 600 N N . LEU A 1 85 ? 3.555 14.073 -15.245 1.00 77.56 85 LEU A N 1
ATOM 601 C CA . LEU A 1 85 ? 4.096 15.420 -15.490 1.00 77.56 85 LEU A CA 1
ATOM 602 C C . LEU A 1 85 ? 5.623 15.450 -15.673 1.00 77.56 85 LEU A C 1
ATOM 604 O O . LEU A 1 85 ? 6.151 16.324 -16.365 1.00 77.56 85 LEU A O 1
ATOM 608 N N . ILE A 1 86 ? 6.346 14.536 -15.023 1.00 80.62 86 ILE A N 1
ATOM 609 C CA . ILE A 1 86 ? 7.810 14.433 -15.117 1.00 80.62 86 ILE A CA 1
ATOM 610 C C . ILE A 1 86 ? 8.211 13.593 -16.340 1.00 80.62 86 ILE A C 1
ATOM 612 O O . ILE A 1 86 ? 9.268 13.823 -16.937 1.00 80.62 86 ILE A O 1
ATOM 616 N N . TYR A 1 87 ? 7.373 12.634 -16.729 1.00 73.75 87 TYR A N 1
ATOM 617 C CA . TYR A 1 87 ? 7.635 11.708 -17.819 1.00 73.75 87 TYR A CA 1
ATOM 618 C C . TYR A 1 87 ? 7.357 12.367 -19.181 1.00 73.75 87 TYR A C 1
ATOM 620 O O . TYR A 1 87 ? 6.234 12.704 -19.534 1.00 73.75 87 TYR A O 1
ATOM 628 N N . ARG A 1 88 ? 8.416 12.597 -19.966 1.00 65.69 88 ARG A N 1
ATOM 629 C CA . ARG A 1 88 ? 8.356 13.361 -21.230 1.00 65.69 88 ARG A CA 1
ATOM 630 C C . ARG A 1 88 ? 8.088 12.525 -22.486 1.00 65.69 88 ARG A C 1
ATOM 632 O O . ARG A 1 88 ? 7.923 13.105 -23.554 1.00 65.69 88 ARG A O 1
ATOM 639 N N . GLU A 1 89 ? 8.052 11.198 -22.382 1.00 62.72 89 GLU A N 1
ATOM 640 C CA . GLU A 1 89 ? 7.931 10.283 -23.533 1.00 62.72 89 GLU A CA 1
ATOM 641 C C . GLU A 1 89 ? 6.473 9.930 -23.904 1.00 62.72 89 GLU A C 1
ATOM 643 O O . GLU A 1 89 ? 6.235 9.058 -24.735 1.00 62.72 89 GLU A O 1
ATOM 648 N N . GLY A 1 90 ? 5.490 10.639 -23.337 1.00 62.78 90 GLY A N 1
ATOM 649 C CA . GLY A 1 90 ? 4.052 10.396 -23.518 1.00 62.78 90 GLY A CA 1
ATOM 650 C C . GLY A 1 90 ? 3.380 10.001 -22.203 1.00 62.78 90 GLY A C 1
ATOM 651 O O . GLY A 1 90 ? 4.057 9.892 -21.184 1.00 62.78 90 GLY A O 1
ATOM 652 N N . ALA A 1 91 ? 2.059 9.788 -22.204 1.00 62.16 91 ALA A N 1
ATOM 653 C CA . ALA A 1 91 ? 1.374 9.368 -20.983 1.00 62.16 91 ALA A CA 1
ATOM 654 C C . ALA A 1 91 ? 1.875 7.977 -20.561 1.00 62.16 91 ALA A C 1
ATOM 656 O O . ALA A 1 91 ? 1.853 7.033 -21.362 1.00 62.16 91 ALA A O 1
ATOM 657 N N . ILE A 1 92 ? 2.286 7.830 -19.300 1.00 64.00 92 ILE A N 1
ATOM 658 C CA . ILE A 1 92 ? 2.788 6.569 -18.728 1.00 64.00 92 ILE A CA 1
ATOM 659 C C . ILE A 1 92 ? 1.7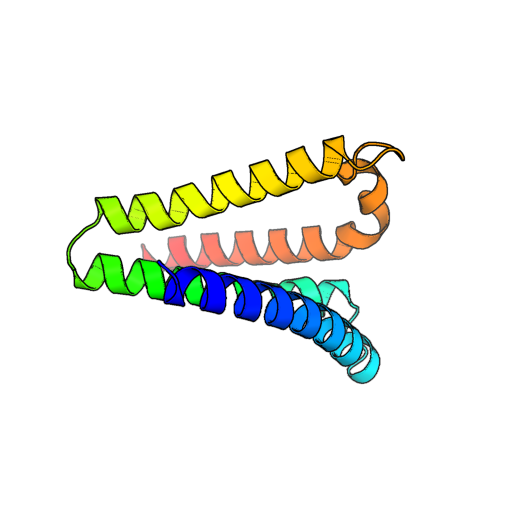60 5.451 -18.940 1.00 64.00 92 ILE A C 1
ATOM 661 O O . ILE A 1 92 ? 2.103 4.303 -19.180 1.00 64.00 92 ILE A O 1
ATOM 665 N N . ILE A 1 93 ? 0.471 5.786 -18.922 1.00 61.19 93 ILE A N 1
ATOM 666 C CA . ILE A 1 93 ? -0.614 4.815 -19.093 1.00 61.19 93 ILE A CA 1
ATOM 667 C C . ILE A 1 93 ? -0.648 4.238 -20.521 1.00 61.19 93 ILE A C 1
ATOM 669 O O . ILE A 1 93 ? -1.023 3.082 -20.704 1.00 61.19 93 ILE A O 1
ATOM 673 N N . THR A 1 94 ? -0.223 5.001 -21.536 1.00 61.47 94 THR A N 1
ATOM 674 C CA . THR A 1 94 ? -0.201 4.545 -22.938 1.00 61.47 94 THR A CA 1
ATOM 675 C C . THR A 1 94 ? 1.002 3.674 -23.296 1.00 61.47 94 THR A C 1
ATOM 677 O O . THR A 1 94 ? 0.858 2.792 -24.137 1.00 61.47 94 THR A O 1
ATOM 680 N N . SER A 1 95 ? 2.163 3.854 -22.656 1.00 59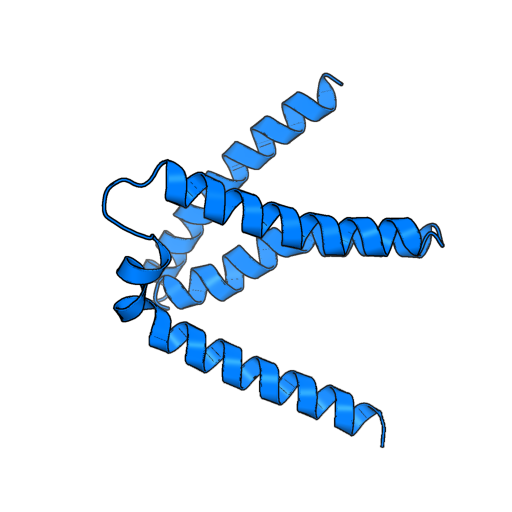.00 95 SER A N 1
ATOM 681 C CA . SER A 1 95 ? 3.363 3.032 -22.919 1.00 59.00 95 SER A CA 1
ATOM 682 C C . SER A 1 95 ? 3.321 1.647 -22.256 1.00 59.00 95 SER A C 1
ATOM 684 O O . SER A 1 95 ? 4.169 0.797 -22.513 1.00 59.00 95 SER A O 1
ATOM 686 N N . VAL A 1 96 ? 2.317 1.411 -21.413 1.00 60.28 96 VAL A N 1
ATOM 687 C CA . VAL A 1 96 ? 2.204 0.262 -20.502 1.00 60.28 96 VAL A CA 1
ATOM 688 C C . VAL A 1 96 ? 1.185 -0.783 -21.013 1.00 60.28 96 VAL A C 1
ATOM 690 O O . VAL A 1 96 ? 1.016 -1.843 -20.411 1.00 60.28 96 VAL A O 1
ATOM 693 N N . LEU A 1 97 ? 0.522 -0.539 -22.155 1.00 57.56 97 LEU A N 1
ATOM 694 C CA . LEU A 1 97 ? -0.553 -1.403 -22.674 1.00 57.56 97 LEU A CA 1
ATOM 695 C C . LEU A 1 97 ? -0.114 -2.841 -23.010 1.00 57.56 97 LEU A C 1
ATOM 697 O O . LEU A 1 97 ? -0.867 -3.776 -22.731 1.00 57.56 97 LEU A O 1
ATOM 701 N N . ASP A 1 98 ? 1.081 -3.041 -23.569 1.00 57.94 98 ASP A N 1
ATOM 702 C CA . ASP A 1 98 ? 1.464 -4.352 -24.114 1.00 57.94 98 ASP A CA 1
ATOM 703 C C . ASP A 1 98 ? 1.865 -5.372 -23.033 1.00 57.94 98 ASP A C 1
ATOM 705 O O . ASP A 1 98 ? 1.671 -6.576 -23.204 1.00 57.94 98 ASP A O 1
ATOM 709 N N . SER A 1 99 ? 2.382 -4.916 -21.887 1.00 57.34 99 SER A N 1
ATOM 710 C CA . SER A 1 99 ? 2.860 -5.790 -20.804 1.00 57.34 99 SER A CA 1
ATOM 711 C C . SER A 1 99 ? 1.808 -6.083 -19.726 1.00 57.34 99 SER A C 1
ATOM 713 O O . SER A 1 99 ? 1.933 -7.079 -19.010 1.00 57.34 99 SER A O 1
ATOM 715 N N . HIS A 1 100 ? 0.746 -5.275 -19.623 1.00 64.44 100 HIS A N 1
ATOM 716 C CA . HIS A 1 100 ? -0.225 -5.360 -18.524 1.00 64.44 100 HIS A CA 1
ATOM 717 C C . HIS A 1 100 ? -1.568 -6.002 -18.873 1.00 64.44 100 HIS A C 1
ATOM 719 O O . HIS A 1 100 ? -2.380 -6.218 -17.966 1.00 64.44 100 HIS A O 1
ATOM 725 N N . LEU A 1 101 ? -1.804 -6.383 -20.132 1.00 67.75 101 LEU A N 1
ATOM 726 C CA . LEU A 1 101 ? -3.038 -7.067 -20.535 1.00 67.75 101 LEU A CA 1
ATOM 727 C C . LEU A 1 101 ? -3.279 -8.333 -19.692 1.00 67.75 101 LEU A C 1
ATOM 729 O O . LEU A 1 101 ? -4.371 -8.547 -19.166 1.00 67.75 101 LEU A O 1
ATOM 733 N N . THR A 1 102 ? -2.227 -9.122 -19.466 1.00 65.06 102 THR A N 1
ATOM 734 C CA . THR A 1 102 ? -2.277 -10.341 -18.647 1.00 65.06 102 THR A CA 1
ATOM 735 C C . THR A 1 102 ? -2.598 -10.035 -17.182 1.00 65.06 102 THR A C 1
ATOM 737 O O . THR A 1 102 ? -3.421 -10.716 -16.571 1.00 65.06 102 THR A O 1
ATOM 740 N N . THR A 1 103 ? -2.010 -8.977 -16.609 1.00 67.44 103 THR A N 1
ATOM 741 C CA . THR A 1 103 ? -2.322 -8.561 -15.230 1.00 67.44 103 THR A CA 1
A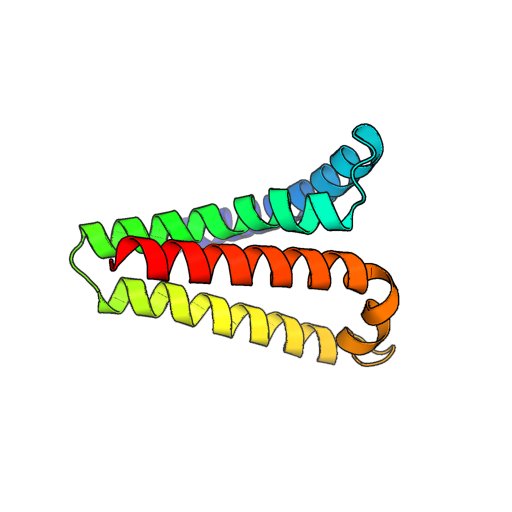TOM 742 C C . THR A 1 103 ? -3.742 -8.026 -15.093 1.00 67.44 103 THR A C 1
ATOM 744 O O . THR A 1 103 ? -4.424 -8.359 -14.126 1.00 67.44 103 THR A O 1
ATOM 747 N N . ALA A 1 104 ? -4.226 -7.264 -16.077 1.00 71.25 104 ALA A N 1
ATOM 748 C CA . ALA A 1 104 ? -5.574 -6.711 -16.079 1.00 71.25 104 ALA A CA 1
ATOM 749 C C . ALA A 1 104 ? -6.636 -7.820 -16.121 1.00 71.25 104 ALA A C 1
ATOM 751 O O . ALA A 1 104 ? -7.608 -7.776 -15.364 1.00 71.25 104 ALA A O 1
ATOM 752 N N . ILE A 1 105 ? -6.421 -8.859 -16.935 1.00 75.00 105 ILE A N 1
ATOM 753 C CA . ILE A 1 105 ? -7.304 -10.032 -16.993 1.00 75.00 105 ILE A CA 1
ATOM 754 C C . ILE A 1 105 ? -7.333 -10.752 -15.638 1.00 75.00 105 ILE A C 1
ATOM 756 O O . ILE A 1 105 ? -8.414 -10.997 -15.100 1.00 75.00 105 ILE A O 1
ATOM 760 N N . CYS A 1 106 ? -6.170 -11.031 -15.040 1.00 70.81 106 CYS A N 1
ATOM 761 C CA . CYS A 1 106 ? -6.086 -11.685 -13.730 1.00 70.81 106 CYS A CA 1
ATOM 762 C C . CYS A 1 106 ? -6.800 -10.891 -12.626 1.00 70.81 106 CYS A C 1
ATOM 764 O O . CYS A 1 106 ? -7.564 -11.469 -11.851 1.00 70.81 106 CYS A O 1
ATOM 766 N N . VAL A 1 107 ? -6.598 -9.570 -12.568 1.00 76.88 107 VAL A N 1
ATOM 767 C CA . VAL A 1 107 ? -7.269 -8.696 -11.591 1.00 76.88 107 VAL A CA 1
ATOM 768 C C . VAL A 1 107 ? -8.779 -8.683 -11.813 1.00 76.88 107 VAL A C 1
ATOM 770 O O . VAL A 1 107 ? -9.539 -8.745 -10.846 1.00 76.88 107 VAL A O 1
ATOM 773 N N . THR A 1 108 ? -9.232 -8.666 -13.066 1.00 79.62 108 THR A N 1
ATOM 774 C CA . THR A 1 108 ? -10.664 -8.688 -13.394 1.00 79.62 108 THR A CA 1
ATOM 775 C C . THR A 1 108 ? -11.311 -9.997 -12.933 1.00 79.62 108 THR A C 1
ATOM 777 O O . THR A 1 108 ? -12.344 -9.966 -12.268 1.00 79.62 108 THR A O 1
ATOM 780 N N . ILE A 1 109 ? -10.671 -11.144 -13.188 1.00 83.56 109 ILE A N 1
ATOM 781 C CA . ILE A 1 109 ? -11.149 -12.461 -12.733 1.00 83.56 109 ILE A CA 1
ATOM 782 C C . ILE A 1 109 ? -11.210 -12.521 -11.202 1.00 83.56 109 ILE A C 1
ATOM 784 O O . ILE A 1 109 ? -12.241 -12.892 -10.641 1.00 83.56 109 ILE A O 1
ATOM 788 N N . LEU A 1 110 ? -10.137 -12.114 -10.516 1.00 81.94 110 LEU A N 1
ATOM 789 C CA . LEU A 1 110 ? -10.098 -12.068 -9.050 1.00 81.94 110 LEU A CA 1
ATOM 790 C C . LEU A 1 110 ? -11.191 -11.161 -8.475 1.00 81.94 110 LEU A C 1
ATOM 792 O O . LEU A 1 110 ? -11.836 -11.528 -7.494 1.00 81.94 110 LEU A O 1
ATOM 796 N N . SER A 1 111 ? -11.438 -10.011 -9.101 1.0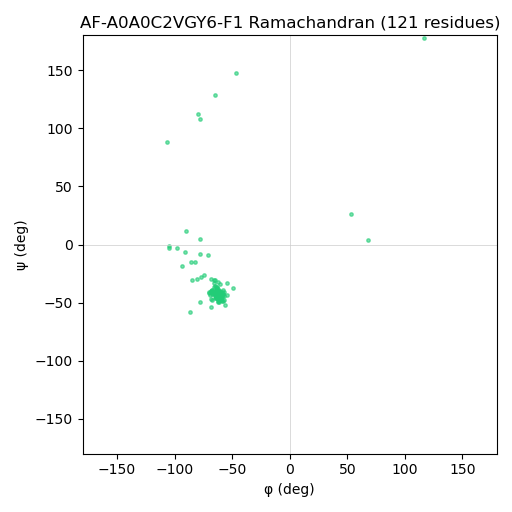0 81.44 111 SER A N 1
ATOM 797 C CA . SER A 1 111 ? -12.482 -9.074 -8.673 1.00 81.44 111 SER A CA 1
ATOM 798 C C . SER A 1 111 ? -13.878 -9.682 -8.810 1.00 81.44 111 SER A C 1
ATOM 800 O O . SER A 1 111 ? -14.689 -9.570 -7.893 1.00 81.44 111 SER A O 1
ATOM 802 N N . VAL A 1 112 ? -14.148 -10.391 -9.910 1.00 89.12 112 VAL A N 1
ATOM 803 C CA . VAL A 1 112 ? -15.420 -11.100 -10.119 1.00 89.12 112 VAL A CA 1
ATOM 804 C C . VAL A 1 112 ? -15.615 -12.199 -9.073 1.00 89.12 112 VAL A C 1
ATOM 806 O O . VAL A 1 112 ? -16.690 -12.289 -8.479 1.00 89.12 112 VAL A O 1
ATOM 809 N N . ILE A 1 113 ? -14.576 -12.991 -8.789 1.00 88.38 113 ILE A N 1
ATOM 810 C CA . ILE A 1 113 ? -14.618 -14.029 -7.748 1.00 88.38 113 ILE A CA 1
ATOM 811 C C . ILE A 1 113 ? -14.884 -13.401 -6.375 1.00 88.38 113 ILE A C 1
ATOM 813 O O . ILE A 1 113 ? -15.739 -13.882 -5.634 1.00 88.38 113 ILE A O 1
ATOM 817 N N . ALA A 1 114 ? -14.198 -12.307 -6.035 1.00 83.06 114 ALA A N 1
ATOM 818 C CA . ALA A 1 114 ? -14.384 -11.618 -4.762 1.00 83.06 114 ALA A CA 1
ATOM 819 C C . ALA A 1 114 ? -15.822 -11.101 -4.593 1.00 83.06 114 ALA A C 1
ATOM 821 O O . ALA A 1 114 ? -16.434 -11.318 -3.546 1.00 83.06 114 ALA A O 1
ATOM 822 N N . ILE A 1 115 ? -16.388 -10.478 -5.633 1.00 87.12 115 ILE A N 1
ATOM 823 C CA . ILE A 1 115 ? -17.787 -10.027 -5.638 1.00 87.12 115 ILE A CA 1
ATOM 824 C C . ILE A 1 115 ? -18.726 -11.220 -5.440 1.00 87.12 115 ILE A C 1
ATOM 826 O O . ILE A 1 115 ? -19.619 -11.167 -4.595 1.00 87.12 115 ILE A O 1
ATOM 830 N N . TRP A 1 116 ? -18.504 -12.316 -6.164 1.00 89.31 116 TRP A N 1
ATOM 831 C CA . TRP A 1 116 ? -19.322 -13.521 -6.059 1.00 89.31 116 TRP A CA 1
ATOM 832 C C . TRP A 1 116 ? -19.304 -14.128 -4.647 1.00 89.31 116 TRP A C 1
ATOM 834 O O . TRP A 1 116 ? -20.363 -14.427 -4.095 1.00 89.31 116 TRP A O 1
ATOM 844 N N . VAL A 1 117 ? -18.131 -14.217 -4.010 1.00 85.75 117 VAL A N 1
ATOM 845 C CA . VAL A 1 117 ? -17.988 -14.688 -2.619 1.00 85.75 117 VAL A CA 1
ATOM 846 C C . VAL A 1 117 ? -18.749 -13.791 -1.639 1.00 85.75 117 VAL A C 1
ATOM 848 O O . VAL A 1 117 ? -19.415 -14.289 -0.730 1.00 85.75 117 VAL A O 1
ATOM 851 N N . VAL A 1 118 ? -18.689 -12.468 -1.816 1.00 83.88 118 VAL A N 1
ATOM 852 C CA . VAL A 1 118 ? -19.427 -11.518 -0.967 1.00 83.88 118 VAL A CA 1
ATOM 853 C C . VAL A 1 118 ? -20.940 -11.690 -1.121 1.00 83.88 118 VAL A C 1
ATOM 855 O O . VAL A 1 118 ? -21.657 -11.639 -0.121 1.00 83.88 118 VAL A O 1
ATOM 858 N N . PHE A 1 119 ? -21.428 -11.927 -2.340 1.00 80.62 119 PHE A N 1
ATOM 859 C CA . PHE A 1 119 ? -22.847 -12.188 -2.590 1.00 80.62 119 PHE A CA 1
ATOM 860 C C . PHE A 1 119 ? -23.308 -13.526 -2.007 1.00 80.62 119 PHE A C 1
ATOM 862 O O . PHE A 1 119 ? -24.377 -13.576 -1.405 1.00 80.62 119 PHE A O 1
ATOM 869 N N . MET A 1 120 ? -22.495 -14.582 -2.103 1.00 74.38 120 MET A N 1
ATOM 870 C CA . MET A 1 120 ? -22.819 -15.876 -1.494 1.00 74.38 120 MET A CA 1
ATOM 871 C C . MET A 1 120 ? -22.854 -15.830 0.031 1.00 74.38 120 MET A C 1
ATOM 873 O O . MET A 1 120 ? -23.674 -16.505 0.635 1.00 74.38 120 MET A O 1
ATOM 877 N N . LYS A 1 121 ? -22.022 -15.001 0.670 1.00 59.81 121 LYS A N 1
ATOM 878 C CA . LYS A 1 121 ? -22.032 -14.847 2.134 1.00 59.81 121 LYS A CA 1
ATOM 879 C C . LYS A 1 121 ? -23.270 -14.099 2.662 1.00 59.81 121 LYS A C 1
ATOM 881 O O . LYS A 1 121 ? -23.455 -14.008 3.874 1.00 59.81 121 LYS A O 1
ATOM 886 N N . LYS A 1 122 ? -24.082 -13.519 1.770 1.00 50.62 122 LYS A N 1
ATOM 887 C CA . LYS A 1 122 ? -25.347 -12.836 2.084 1.00 50.62 122 LYS A CA 1
ATOM 888 C C . LYS A 1 122 ? -26.596 -13.710 1.871 1.00 50.62 122 LYS A C 1
ATOM 890 O O . LYS A 1 122 ? -27.684 -13.211 2.154 1.00 50.62 122 LYS A O 1
ATOM 895 N N . ALA A 1 123 ? -26.450 -14.946 1.386 1.00 44.31 123 ALA A N 1
ATOM 896 C CA . ALA A 1 123 ? -27.517 -15.945 1.254 1.00 44.31 123 ALA A CA 1
ATOM 897 C C . ALA A 1 123 ? -27.408 -16.998 2.367 1.00 44.31 123 ALA A C 1
ATOM 899 O O . ALA A 1 123 ? -28.472 -17.499 2.786 1.00 44.31 123 ALA A O 1
#

Mean predicted aligned error: 10.19 Å

InterPro domains:
  IPR004837 Sodium/calcium exchanger membrane region [PF01699] (2-119)
  IPR044880 NCX, central ion-binding domain superfamily [G3DSA:1.20.1420.30] (1-123)

pLDDT: mean 80.98, std 10.21, range [44.31, 94.69]

Radius of gyration: 17.68 Å; Cα contacts (8 Å, |Δi|>4): 50; chains: 1; bounding box: 43×34×43 Å

Secondary structure (DSSP, 8-state):
-HHHHHHHHHHHHHHHHHHHHHHHHHHHH---HHHHIIIIIHHHHHHHHHHHHHHHHHTT-HHHHHHHHHHHHHHHHHHHHHHHHH--SS-HHHHTHHHHHHHHHHHHHHHHHHHHHHHHTT-